Protein AF-A0AAW4RN00-F1 (afdb_monomer_lite)

Organism: NCBI:txid473425

Foldseek 3Di:
DPPVVVVVVVVQVVVCVVQLNDDPVVVVVCVVCVVVVQVCVVVVPDLVVVQVCCCVPVNDRDPSSSSVVVCCVPPPDPD

Sequence (79 aa):
MSPRSAEMKEARRFALSHNFGLSSRIRDLLDSKRPVLQIFIDENLPLARIQEFIHRKYGPKIPAKALGTYLDANFKAKK

pLDDT: mean 88.13, std 11.01, range [39.03, 96.38]

Secondary structure (DSSP, 8-state):
--HHHHHHHHHHHHHHHHTTT--HHHHHHHHHTHHHHHHHHHTT--HHHHHHHHHHHH-----HHHHHHHHHHHHS---

Structure (mmCIF, N/CA/C/O backbone):
data_AF-A0AAW4RN00-F1
#
_entry.id   AF-A0AAW4RN00-F1
#
loop_
_atom_site.group_PDB
_atom_site.id
_atom_site.type_symbol
_atom_site.label_atom_id
_atom_site.label_alt_id
_atom_site.label_comp_id
_atom_site.label_asym_id
_atom_site.label_entity_id
_atom_site.label_seq_id
_atom_site.pdbx_PDB_ins_code
_atom_site.Cartn_x
_atom_site.Cartn_y
_atom_site.Cartn_z
_atom_site.occupancy
_atom_site.B_iso_or_equiv
_atom_site.auth_seq_id
_atom_site.auth_comp_id
_atom_site.auth_asym_id
_atom_site.auth_atom_id
_atom_site.pdbx_PDB_model_num
ATOM 1 N N . MET A 1 1 ? 23.255 -3.820 -23.891 1.00 56.19 1 MET A N 1
ATOM 2 C CA . MET A 1 1 ? 22.062 -4.334 -23.174 1.00 56.19 1 MET A CA 1
ATOM 3 C C . MET A 1 1 ? 21.248 -5.153 -24.157 1.00 56.19 1 MET A C 1
ATOM 5 O O . MET A 1 1 ? 21.045 -4.674 -25.261 1.00 56.19 1 MET A O 1
ATOM 9 N N . SER A 1 2 ? 20.837 -6.375 -23.806 1.00 66.31 2 SER A N 1
ATOM 10 C CA . SER A 1 2 ? 19.951 -7.169 -24.671 1.00 66.31 2 SER A CA 1
ATOM 11 C C . SER A 1 2 ? 18.585 -6.472 -24.806 1.00 66.31 2 SER A C 1
ATOM 13 O O . SER A 1 2 ? 18.082 -5.984 -23.792 1.00 66.31 2 SER A O 1
ATOM 15 N N . PRO A 1 3 ? 17.954 -6.446 -25.994 1.00 67.44 3 PRO A N 1
ATOM 16 C CA . PRO A 1 3 ? 16.608 -5.891 -26.184 1.00 67.44 3 PRO A CA 1
ATOM 17 C C . PRO A 1 3 ? 15.586 -6.443 -25.174 1.00 67.44 3 PRO A C 1
ATOM 19 O O . PRO A 1 3 ? 14.814 -5.693 -24.582 1.00 67.44 3 PRO A O 1
ATOM 22 N N . ARG A 1 4 ? 15.697 -7.738 -24.847 1.00 71.19 4 ARG A N 1
ATOM 23 C CA . ARG A 1 4 ? 14.851 -8.434 -23.866 1.00 71.19 4 ARG A CA 1
ATOM 24 C C . ARG A 1 4 ? 14.978 -7.878 -22.442 1.00 71.19 4 ARG A C 1
ATOM 26 O O . ARG A 1 4 ? 14.043 -7.973 -21.654 1.00 71.19 4 ARG A O 1
ATOM 33 N N . SER A 1 5 ? 16.126 -7.303 -22.073 1.00 77.81 5 SER A N 1
ATOM 34 C CA . SER A 1 5 ? 16.312 -6.716 -20.739 1.00 77.81 5 SER A CA 1
ATOM 35 C C . SER A 1 5 ? 15.831 -5.267 -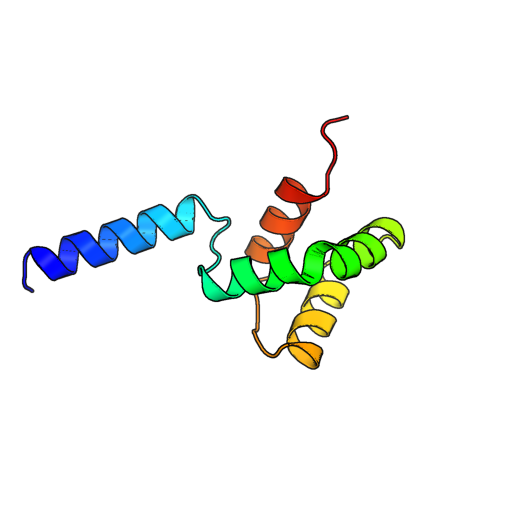20.640 1.00 77.81 5 SER A C 1
ATOM 37 O O . SER A 1 5 ? 15.530 -4.820 -19.532 1.00 77.81 5 SER A O 1
ATOM 39 N N . ALA A 1 6 ? 15.716 -4.551 -21.762 1.00 83.81 6 ALA A N 1
ATOM 40 C CA . ALA A 1 6 ? 15.096 -3.229 -21.815 1.00 83.81 6 ALA A CA 1
ATOM 41 C C . ALA A 1 6 ? 13.568 -3.335 -21.682 1.00 83.81 6 ALA A C 1
ATOM 43 O O . ALA A 1 6 ? 12.999 -2.721 -20.781 1.00 83.81 6 ALA A O 1
ATOM 44 N N . GLU A 1 7 ? 12.943 -4.216 -22.466 1.00 86.31 7 GLU A N 1
ATOM 45 C CA . GLU A 1 7 ? 11.498 -4.483 -22.428 1.00 86.31 7 GLU A CA 1
ATOM 46 C C . GLU A 1 7 ? 11.031 -4.918 -21.027 1.00 86.31 7 GLU A C 1
ATOM 48 O O . GLU A 1 7 ? 10.096 -4.358 -20.461 1.00 86.31 7 GLU A O 1
ATOM 53 N N . MET A 1 8 ? 11.756 -5.840 -20.382 1.00 85.56 8 MET A N 1
ATOM 54 C CA . MET A 1 8 ? 11.433 -6.283 -19.018 1.00 85.56 8 MET A CA 1
ATOM 55 C C . MET A 1 8 ? 11.558 -5.168 -17.968 1.00 85.56 8 MET A C 1
ATOM 57 O O . MET A 1 8 ? 10.857 -5.189 -16.953 1.00 85.56 8 MET A O 1
ATOM 61 N N . LYS A 1 9 ? 12.460 -4.198 -18.164 1.00 84.88 9 LYS A N 1
ATOM 62 C CA . LYS A 1 9 ? 12.578 -3.035 -17.269 1.00 84.88 9 LYS A CA 1
ATOM 63 C C . LYS A 1 9 ? 11.433 -2.058 -17.483 1.00 84.88 9 LYS A C 1
ATOM 65 O O . LYS A 1 9 ? 10.904 -1.537 -16.502 1.00 84.88 9 LYS A O 1
ATOM 70 N N . GLU A 1 10 ? 11.060 -1.826 -18.733 1.00 87.38 10 GLU A N 1
ATOM 71 C CA . GLU A 1 10 ? 9.938 -0.972 -19.099 1.00 87.38 10 GLU A CA 1
ATOM 72 C C . GLU A 1 10 ? 8.619 -1.543 -18.577 1.00 87.38 10 GLU A C 1
ATOM 74 O O . GLU A 1 10 ? 7.919 -0.860 -17.832 1.00 87.38 10 GLU A O 1
ATOM 79 N N . ALA A 1 11 ? 8.365 -2.836 -18.801 1.00 86.75 11 ALA A N 1
ATOM 80 C CA . ALA A 1 11 ? 7.203 -3.538 -18.263 1.00 86.75 11 ALA A CA 1
ATOM 81 C C . ALA A 1 11 ? 7.127 -3.451 -16.728 1.00 86.75 11 ALA A C 1
ATOM 83 O O . ALA A 1 11 ? 6.059 -3.215 -16.1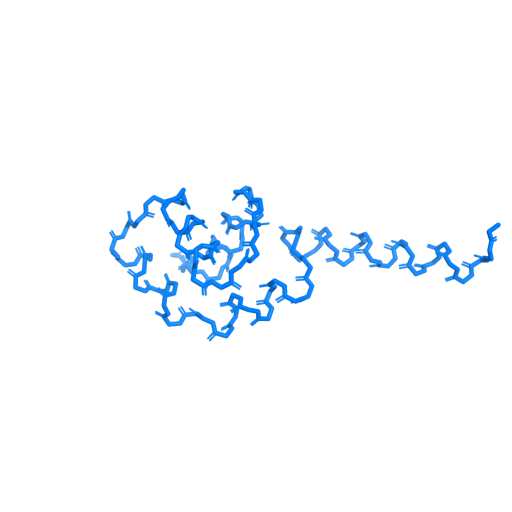66 1.00 86.75 11 ALA A O 1
ATOM 84 N N . ARG A 1 12 ? 8.262 -3.572 -16.018 1.00 82.44 12 ARG A N 1
ATOM 85 C CA . ARG A 1 12 ? 8.301 -3.402 -14.552 1.00 82.44 12 ARG A CA 1
ATOM 86 C C . ARG A 1 12 ? 7.995 -1.972 -14.117 1.00 82.44 12 ARG A C 1
ATOM 88 O O . ARG A 1 12 ? 7.289 -1.793 -13.129 1.00 82.44 12 ARG A O 1
ATOM 95 N N . ARG A 1 13 ? 8.522 -0.963 -14.816 1.00 84.88 13 ARG A N 1
ATOM 96 C CA . ARG A 1 13 ? 8.230 0.450 -14.518 1.00 84.88 13 ARG A CA 1
ATOM 97 C C . ARG A 1 13 ? 6.759 0.769 -14.757 1.00 84.88 13 ARG A C 1
ATOM 99 O O . ARG A 1 13 ? 6.137 1.358 -13.879 1.00 84.88 13 ARG A O 1
ATOM 106 N N . PHE A 1 14 ? 6.215 0.315 -15.881 1.00 84.31 14 PHE A N 1
ATOM 107 C CA . PHE A 1 14 ? 4.804 0.451 -16.223 1.00 84.31 14 PHE A CA 1
ATOM 108 C C . PHE A 1 14 ? 3.904 -0.240 -15.189 1.00 84.31 14 PHE A C 1
ATOM 110 O O . PHE A 1 14 ? 2.963 0.351 -14.663 1.00 84.31 14 PHE A O 1
ATOM 117 N N . ALA A 1 15 ? 4.238 -1.472 -14.797 1.00 84.62 15 ALA A N 1
ATOM 118 C CA . ALA A 1 15 ? 3.502 -2.166 -13.750 1.00 84.62 15 ALA A CA 1
ATOM 119 C C . ALA A 1 15 ? 3.553 -1.396 -12.421 1.00 84.62 15 ALA A C 1
ATOM 121 O O . ALA A 1 15 ? 2.523 -1.261 -11.771 1.00 84.62 15 ALA A O 1
ATOM 122 N N . LEU A 1 16 ? 4.710 -0.863 -12.014 1.00 82.94 16 LEU A N 1
ATOM 123 C CA . LEU A 1 16 ? 4.827 -0.068 -10.786 1.00 82.94 16 LEU A CA 1
ATOM 124 C C . LEU A 1 16 ? 3.988 1.217 -10.842 1.00 82.94 16 LEU A C 1
ATOM 126 O O . LEU A 1 16 ? 3.332 1.532 -9.850 1.00 82.94 16 LEU A O 1
ATOM 130 N N . SER A 1 17 ? 3.962 1.932 -11.973 1.00 80.81 17 SER A N 1
ATOM 131 C CA . SER A 1 17 ? 3.176 3.168 -12.107 1.00 80.81 17 SER A CA 1
ATOM 132 C C . SER A 1 17 ? 1.668 2.929 -12.025 1.00 80.81 17 SER A C 1
ATOM 134 O O . SER A 1 17 ? 0.957 3.781 -11.503 1.00 80.81 17 SER A O 1
ATOM 136 N N . HIS A 1 18 ? 1.186 1.764 -12.467 1.00 83.38 18 HIS A N 1
ATOM 137 C CA . HIS A 1 18 ? -0.229 1.384 -12.367 1.00 83.38 18 HIS A CA 1
ATOM 138 C C . HIS A 1 18 ? -0.608 0.698 -11.046 1.00 83.38 18 HIS A C 1
ATOM 140 O O . HIS A 1 18 ? -1.787 0.599 -10.724 1.00 83.38 18 HIS A O 1
ATOM 146 N N . ASN A 1 19 ? 0.372 0.258 -10.254 1.00 86.44 19 ASN A N 1
ATOM 147 C CA . ASN A 1 19 ? 0.167 -0.496 -9.015 1.00 86.44 19 ASN A CA 1
ATOM 148 C C . ASN A 1 19 ? 0.562 0.308 -7.770 1.00 86.44 19 ASN A C 1
ATOM 150 O O . ASN A 1 19 ? 1.245 -0.199 -6.877 1.00 86.44 19 ASN A O 1
ATOM 154 N N . PHE A 1 20 ? 0.162 1.581 -7.716 1.00 86.44 20 PHE A N 1
ATOM 155 C CA . PHE A 1 20 ? 0.400 2.471 -6.568 1.00 86.44 20 PHE A CA 1
ATOM 156 C C . PHE A 1 20 ? 1.889 2.734 -6.255 1.00 86.44 20 PHE A C 1
ATOM 158 O O . PHE A 1 20 ? 2.217 3.250 -5.190 1.00 86.44 20 PHE A O 1
ATOM 165 N N . GLY A 1 21 ? 2.815 2.371 -7.151 1.00 85.00 21 GLY A N 1
ATOM 166 C CA . GLY A 1 21 ? 4.257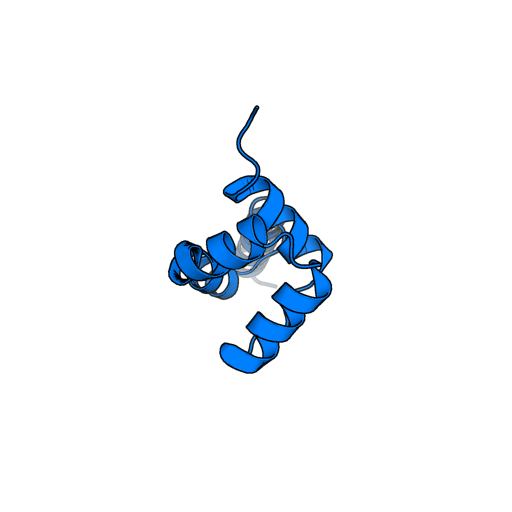 2.389 -6.883 1.00 85.00 21 GLY A CA 1
ATOM 167 C C . GLY A 1 21 ? 4.748 1.235 -5.999 1.00 85.00 21 GLY A C 1
ATOM 168 O O . GLY A 1 21 ? 5.867 1.297 -5.489 1.00 85.00 21 GLY A O 1
ATOM 169 N N . LEU A 1 22 ? 3.934 0.193 -5.796 1.00 89.12 22 LEU A N 1
ATOM 170 C CA . LEU A 1 22 ? 4.247 -0.962 -4.954 1.00 89.12 22 LEU A CA 1
ATOM 171 C C . LEU A 1 22 ? 4.681 -2.173 -5.785 1.00 89.12 22 LEU A C 1
ATOM 173 O O . LEU A 1 22 ? 4.071 -2.517 -6.801 1.00 89.12 22 LEU A O 1
ATOM 177 N N . SER A 1 23 ? 5.717 -2.873 -5.315 1.00 88.38 23 SER A N 1
ATOM 178 C CA . SER A 1 23 ? 6.087 -4.176 -5.877 1.00 88.38 23 SER A CA 1
ATOM 179 C C . SER A 1 23 ? 4.970 -5.200 -5.654 1.00 88.38 23 SER A C 1
ATOM 181 O O . SER A 1 23 ? 4.184 -5.066 -4.715 1.00 88.38 23 SER A O 1
ATOM 183 N N . SER A 1 24 ? 4.918 -6.248 -6.486 1.00 88.44 24 SER A N 1
ATOM 184 C CA . SER A 1 24 ? 3.943 -7.341 -6.327 1.00 88.44 24 SER A CA 1
ATOM 185 C C . SER A 1 24 ? 3.966 -7.917 -4.913 1.00 88.44 24 SER A C 1
ATOM 187 O O . SER A 1 24 ? 2.943 -7.924 -4.251 1.00 88.44 24 SER A O 1
ATOM 189 N N . ARG A 1 25 ? 5.156 -8.231 -4.386 1.00 90.19 25 ARG A N 1
ATOM 190 C CA . ARG A 1 25 ? 5.325 -8.746 -3.019 1.00 90.19 25 ARG A CA 1
ATOM 191 C C . ARG A 1 25 ? 4.702 -7.848 -1.946 1.00 90.19 25 ARG A C 1
ATOM 193 O O . ARG A 1 25 ? 4.148 -8.360 -0.979 1.00 90.19 25 ARG A O 1
ATOM 200 N N . ILE A 1 26 ? 4.846 -6.525 -2.066 1.00 92.56 26 ILE A N 1
ATOM 201 C CA . ILE A 1 26 ? 4.261 -5.604 -1.083 1.00 92.56 26 ILE A CA 1
ATOM 202 C C . ILE A 1 26 ? 2.741 -5.555 -1.249 1.00 92.56 26 ILE A C 1
ATOM 204 O O . ILE A 1 26 ? 2.042 -5.557 -0.243 1.00 92.56 26 ILE A O 1
ATOM 208 N N . ARG A 1 27 ? 2.227 -5.554 -2.483 1.00 92.38 27 ARG A N 1
ATOM 209 C CA . ARG A 1 27 ? 0.779 -5.604 -2.724 1.00 92.38 27 ARG A CA 1
ATOM 210 C C . ARG A 1 27 ? 0.160 -6.880 -2.182 1.00 92.38 27 ARG A C 1
ATOM 212 O O . ARG A 1 27 ? -0.740 -6.777 -1.367 1.00 92.38 27 ARG A O 1
ATOM 219 N N . ASP A 1 28 ? 0.725 -8.036 -2.512 1.00 94.00 28 ASP A N 1
ATOM 220 C CA . ASP A 1 28 ? 0.239 -9.333 -2.035 1.00 94.00 28 ASP A CA 1
ATOM 221 C C . ASP A 1 28 ? 0.220 -9.382 -0.499 1.00 94.00 28 ASP A C 1
ATOM 223 O O . ASP A 1 28 ? -0.724 -9.885 0.111 1.00 94.00 28 ASP A O 1
ATOM 227 N N . LEU A 1 29 ? 1.235 -8.795 0.151 1.00 94.81 29 LEU A N 1
ATOM 228 C CA . LEU A 1 29 ? 1.246 -8.637 1.602 1.00 94.81 29 LEU A CA 1
ATOM 229 C C . LEU A 1 29 ? 0.074 -7.773 2.084 1.00 94.81 29 LEU A C 1
ATOM 231 O O . LEU A 1 29 ? -0.655 -8.216 2.968 1.00 94.81 29 LEU A O 1
ATOM 235 N N . LEU A 1 30 ? -0.105 -6.563 1.547 1.00 94.94 30 LEU A N 1
ATOM 236 C CA . LEU A 1 30 ? -1.189 -5.666 1.963 1.00 94.94 30 LEU A CA 1
ATOM 237 C C . LEU A 1 30 ? -2.569 -6.286 1.699 1.00 94.94 30 LEU A C 1
ATOM 239 O O . LEU A 1 30 ? -3.422 -6.268 2.586 1.00 94.94 30 LEU A O 1
ATOM 243 N N . ASP A 1 31 ? -2.742 -6.924 0.542 1.00 94.56 31 ASP A N 1
ATOM 244 C CA . ASP A 1 31 ? -3.958 -7.628 0.142 1.00 94.56 31 ASP A CA 1
ATOM 245 C C . ASP A 1 31 ? -4.267 -8.776 1.119 1.00 94.56 31 ASP A C 1
ATOM 247 O O . ASP A 1 31 ? -5.388 -8.890 1.619 1.00 94.56 31 ASP A O 1
ATOM 251 N N . SER A 1 32 ? -3.253 -9.558 1.511 1.00 96.12 32 SER A N 1
ATOM 252 C CA . SER A 1 32 ? -3.398 -10.625 2.517 1.00 96.12 32 SER A CA 1
ATOM 253 C C . SER A 1 32 ? -3.734 -10.117 3.926 1.00 96.12 32 SER A C 1
ATOM 255 O O . SER A 1 32 ? -4.160 -10.897 4.782 1.00 96.12 32 SER A O 1
ATOM 257 N N . LYS A 1 33 ? -3.505 -8.826 4.202 1.00 95.81 33 LYS A N 1
ATOM 258 C CA . LYS A 1 33 ? -3.745 -8.182 5.502 1.00 95.81 33 LYS A CA 1
ATOM 259 C C . LYS A 1 33 ? -4.880 -7.167 5.454 1.00 95.81 33 LYS A C 1
ATOM 261 O O . LYS A 1 33 ? -5.039 -6.421 6.417 1.00 95.81 33 LYS A O 1
ATOM 266 N N . ARG A 1 34 ? -5.718 -7.183 4.409 1.00 94.06 34 ARG A N 1
ATOM 267 C CA . ARG A 1 34 ? -6.888 -6.296 4.300 1.00 94.06 34 ARG A CA 1
ATOM 268 C C . ARG A 1 34 ? -7.741 -6.229 5.573 1.00 94.06 34 ARG A C 1
ATOM 270 O O . ARG A 1 34 ? -8.038 -5.108 5.965 1.00 94.06 34 ARG A O 1
ATOM 277 N N . PRO A 1 35 ? -8.066 -7.337 6.276 1.00 95.00 35 PRO A N 1
ATOM 278 C CA . PRO A 1 35 ? -8.838 -7.255 7.520 1.00 95.00 35 PRO A CA 1
ATOM 279 C C . PRO A 1 35 ? -8.142 -6.447 8.623 1.00 95.00 35 PRO A C 1
ATOM 281 O O . PRO A 1 35 ? -8.783 -5.687 9.335 1.00 95.00 35 PRO A O 1
ATOM 284 N N . VAL A 1 36 ? -6.816 -6.565 8.742 1.00 95.38 36 VAL A N 1
ATOM 285 C CA . VAL A 1 36 ? -6.025 -5.800 9.720 1.00 95.38 36 VAL A CA 1
ATOM 286 C C . VAL A 1 36 ? -5.978 -4.323 9.333 1.00 95.38 36 VAL A C 1
ATOM 288 O O . VAL A 1 36 ? -6.127 -3.453 10.183 1.00 95.38 36 VAL A O 1
ATOM 291 N N . LEU A 1 37 ? -5.789 -4.035 8.042 1.00 94.94 37 LEU A N 1
ATOM 292 C CA . LEU A 1 37 ? -5.777 -2.664 7.536 1.00 94.94 37 LEU A CA 1
ATOM 293 C C . LEU A 1 37 ? -7.145 -1.992 7.687 1.00 94.94 37 L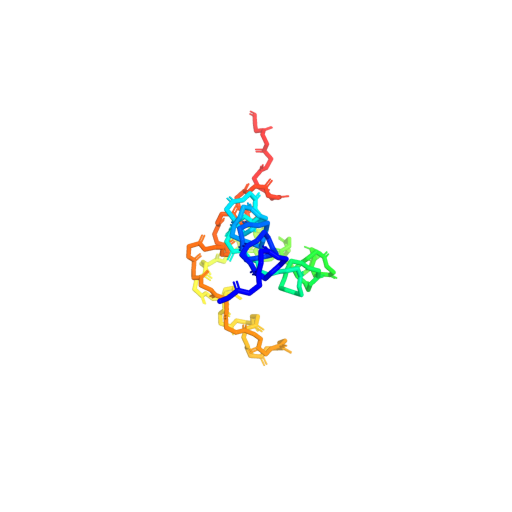EU A C 1
ATOM 295 O O . LEU A 1 37 ? -7.180 -0.816 8.022 1.00 94.94 37 LEU A O 1
ATOM 299 N N . GLN A 1 38 ? -8.244 -2.733 7.510 1.00 95.12 38 GLN A N 1
ATOM 300 C CA . GLN A 1 38 ? -9.602 -2.229 7.723 1.00 95.12 38 GLN A CA 1
ATOM 301 C C . GLN A 1 38 ? -9.783 -1.717 9.154 1.00 95.12 38 GLN A C 1
ATOM 303 O O . GLN A 1 38 ? -10.221 -0.588 9.322 1.00 95.12 38 GLN A O 1
ATOM 308 N N . ILE A 1 39 ? -9.336 -2.479 10.163 1.00 95.81 39 ILE A N 1
ATOM 309 C CA . ILE A 1 39 ? -9.371 -2.042 11.570 1.00 95.81 39 ILE A CA 1
ATOM 310 C C . ILE A 1 39 ? -8.642 -0.703 11.736 1.00 95.81 39 ILE A C 1
ATOM 312 O O . ILE A 1 39 ? -9.136 0.196 12.402 1.00 95.81 39 ILE A O 1
ATOM 316 N N . PHE A 1 40 ? -7.480 -0.531 11.101 1.00 95.12 40 PHE A N 1
ATOM 317 C CA . PHE A 1 40 ? -6.748 0.733 11.190 1.00 95.12 40 PHE A CA 1
ATOM 318 C C . PHE A 1 40 ? -7.475 1.903 10.523 1.00 95.12 40 PHE A C 1
ATOM 320 O O . PHE A 1 40 ? -7.363 3.029 11.004 1.00 95.12 40 PHE A O 1
ATOM 327 N N . ILE A 1 41 ? -8.183 1.652 9.420 1.00 93.69 41 ILE A N 1
ATOM 328 C CA . ILE A 1 41 ? -8.997 2.670 8.751 1.00 93.69 41 ILE A CA 1
ATOM 329 C C . ILE A 1 41 ? -10.205 3.046 9.611 1.00 93.69 41 ILE A C 1
ATOM 331 O O . ILE A 1 41 ? -10.456 4.235 9.791 1.00 93.69 41 ILE A O 1
ATOM 335 N N . ASP A 1 42 ? -10.903 2.063 10.177 1.00 94.00 42 ASP A N 1
ATOM 336 C CA . ASP A 1 42 ? -12.095 2.282 11.004 1.00 94.00 42 ASP A CA 1
ATOM 337 C C . ASP A 1 42 ? -11.754 3.074 12.279 1.00 94.00 42 ASP A C 1
ATOM 339 O O . ASP A 1 42 ? -12.460 4.011 12.650 1.00 94.00 42 ASP A O 1
ATOM 343 N N . GLU A 1 43 ? -10.602 2.779 12.885 1.00 95.06 43 GLU A N 1
ATOM 344 C CA . GLU A 1 43 ? -10.047 3.493 14.043 1.00 95.06 43 GLU A CA 1
ATOM 345 C C . GLU A 1 43 ? -9.369 4.833 13.673 1.00 95.06 43 GLU A C 1
ATOM 347 O O . GLU A 1 43 ? -8.769 5.495 14.521 1.00 95.06 43 GLU A O 1
ATOM 352 N N . ASN A 1 44 ? -9.439 5.257 12.404 1.00 92.62 44 ASN A N 1
ATOM 353 C CA . ASN A 1 44 ? -8.843 6.493 11.884 1.00 92.62 44 ASN A CA 1
ATOM 354 C C . ASN A 1 44 ? -7.346 6.659 12.220 1.00 92.62 44 ASN A C 1
ATOM 356 O O . ASN A 1 44 ? -6.874 7.761 12.526 1.00 92.62 44 ASN A O 1
ATOM 360 N N . LEU A 1 45 ? -6.564 5.575 12.155 1.00 94.69 45 LEU A N 1
ATOM 361 C CA . LEU A 1 45 ? -5.136 5.644 12.454 1.00 94.69 45 LEU A CA 1
ATOM 362 C C . LEU A 1 45 ? -4.392 6.537 11.446 1.00 94.69 45 LEU A C 1
ATOM 364 O O . LEU A 1 45 ? -4.580 6.413 10.231 1.00 94.69 45 LEU A O 1
ATOM 368 N N . PRO A 1 46 ? -3.436 7.365 11.912 1.00 94.88 46 PRO A N 1
ATOM 369 C CA . PRO A 1 46 ? -2.560 8.106 11.018 1.00 94.88 46 PRO A CA 1
ATOM 370 C C . PRO A 1 46 ? -1.745 7.164 10.127 1.00 94.88 46 PRO A C 1
ATOM 372 O O . PRO A 1 46 ? -1.180 6.174 10.600 1.00 94.88 46 PRO A O 1
ATOM 375 N N . LEU A 1 47 ? -1.572 7.536 8.856 1.00 94.56 47 LEU A N 1
ATOM 376 C CA . LEU A 1 47 ? -0.797 6.768 7.872 1.00 94.56 47 LEU A CA 1
ATOM 377 C C . LEU A 1 47 ? 0.600 6.367 8.381 1.00 94.56 4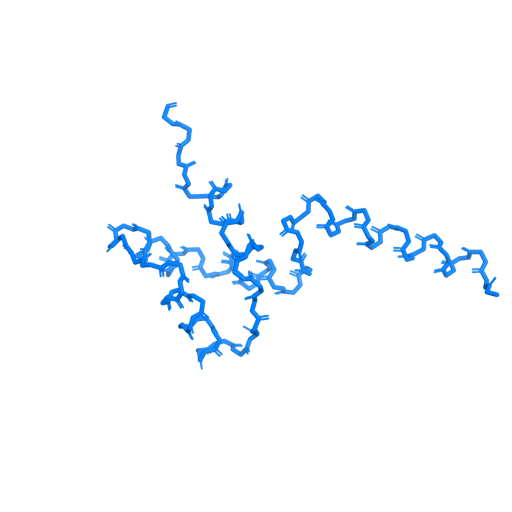7 LEU A C 1
ATOM 379 O O . LEU A 1 47 ? 1.045 5.245 8.151 1.00 94.56 47 LEU A O 1
ATOM 383 N N . ALA A 1 48 ? 1.273 7.260 9.114 1.00 94.88 48 ALA A N 1
ATOM 384 C CA . ALA A 1 48 ? 2.586 6.995 9.700 1.00 94.88 48 ALA A CA 1
ATOM 385 C C . ALA A 1 48 ? 2.564 5.836 10.715 1.00 94.88 48 ALA A C 1
ATOM 387 O O . ALA A 1 48 ? 3.505 5.047 10.761 1.00 94.88 48 ALA A O 1
ATOM 388 N N . ARG A 1 49 ? 1.480 5.689 11.491 1.00 96.38 49 ARG A N 1
ATOM 389 C CA . ARG A 1 49 ? 1.313 4.593 12.460 1.00 96.38 49 ARG A CA 1
ATOM 390 C C . ARG A 1 49 ? 1.027 3.268 11.768 1.00 96.38 49 ARG A C 1
ATOM 392 O O . ARG A 1 49 ? 1.600 2.252 12.148 1.00 96.38 49 ARG A O 1
ATOM 399 N N . ILE A 1 50 ? 0.218 3.288 10.711 1.00 95.12 50 ILE A N 1
ATOM 400 C CA . ILE A 1 50 ? -0.032 2.106 9.875 1.00 95.12 50 ILE A CA 1
ATOM 401 C C . ILE A 1 50 ? 1.277 1.636 9.225 1.00 95.12 50 ILE A C 1
ATOM 403 O O . ILE A 1 50 ? 1.622 0.455 9.276 1.00 95.12 50 ILE A O 1
ATOM 407 N N . GLN A 1 51 ? 2.045 2.572 8.663 1.00 95.31 51 GLN A N 1
ATOM 408 C CA . GLN A 1 51 ? 3.353 2.307 8.066 1.00 95.31 51 GLN A CA 1
ATOM 409 C C . GLN A 1 51 ? 4.338 1.720 9.088 1.00 95.31 51 GLN A C 1
ATOM 411 O O . GLN A 1 51 ? 5.013 0.729 8.798 1.00 95.31 51 GLN A O 1
ATOM 416 N N . GLU A 1 52 ? 4.408 2.313 10.283 1.00 96.12 52 GLU A N 1
ATOM 417 C CA . GLU A 1 52 ? 5.234 1.838 11.393 1.00 96.12 52 GLU A CA 1
ATOM 418 C C . GLU A 1 52 ? 4.849 0.412 11.806 1.00 96.12 52 GLU A C 1
ATOM 420 O O . GLU A 1 52 ? 5.723 -0.448 11.936 1.00 96.12 52 GLU A O 1
ATOM 425 N N . PHE A 1 53 ? 3.551 0.130 11.946 1.00 96.00 53 PHE A N 1
ATOM 426 C CA . PHE A 1 53 ? 3.055 -1.200 12.287 1.00 96.00 53 PHE A CA 1
ATOM 427 C C . PHE A 1 53 ? 3.442 -2.240 11.233 1.00 96.00 53 PHE A C 1
ATOM 429 O O . PHE A 1 53 ? 3.987 -3.291 11.574 1.00 96.00 53 PHE A O 1
ATOM 436 N N . ILE A 1 54 ? 3.211 -1.945 9.949 1.00 94.94 54 ILE A N 1
ATOM 437 C CA . ILE A 1 54 ? 3.548 -2.851 8.844 1.00 94.94 54 ILE A CA 1
ATOM 438 C C . ILE A 1 54 ? 5.048 -3.151 8.830 1.00 94.94 54 ILE A C 1
ATOM 440 O O . ILE A 1 54 ? 5.441 -4.312 8.702 1.00 94.94 54 ILE A O 1
ATOM 444 N N . HIS A 1 55 ? 5.885 -2.128 9.010 1.00 95.19 55 HIS A N 1
ATOM 445 C CA . HIS A 1 55 ? 7.331 -2.311 9.046 1.00 95.19 55 HIS A CA 1
ATOM 446 C C . HIS A 1 55 ? 7.758 -3.192 10.227 1.00 95.19 55 HIS A C 1
ATOM 448 O O . HIS A 1 55 ? 8.489 -4.159 10.024 1.00 95.19 55 HIS A O 1
ATOM 454 N N . ARG A 1 56 ? 7.254 -2.915 11.437 1.00 96.00 56 ARG A N 1
ATOM 455 C CA . ARG A 1 56 ? 7.590 -3.682 12.648 1.00 96.00 56 ARG A CA 1
ATOM 456 C C . ARG A 1 56 ? 7.088 -5.125 12.599 1.00 96.00 56 ARG A C 1
ATOM 458 O O . ARG A 1 56 ? 7.789 -6.023 13.053 1.00 96.00 56 ARG A O 1
ATOM 465 N N . LYS A 1 57 ? 5.875 -5.358 12.089 1.00 95.88 57 LYS A N 1
ATOM 466 C CA . LYS A 1 57 ? 5.225 -6.676 12.147 1.00 95.88 57 LYS A CA 1
ATOM 467 C C . LYS A 1 57 ? 5.556 -7.563 10.953 1.00 95.88 57 LYS A C 1
ATOM 469 O O . LYS A 1 57 ? 5.659 -8.776 11.115 1.00 95.88 57 LYS A O 1
ATOM 474 N N . TYR A 1 58 ? 5.680 -6.978 9.765 1.00 93.06 58 TYR A N 1
ATOM 475 C CA . TYR A 1 58 ? 5.808 -7.729 8.515 1.00 93.06 58 TYR A CA 1
ATOM 476 C C . TYR A 1 58 ? 7.162 -7.530 7.833 1.00 93.06 58 TYR A C 1
ATOM 478 O O . TYR A 1 58 ? 7.511 -8.313 6.950 1.00 93.06 58 TYR A O 1
ATOM 486 N N . GLY A 1 59 ? 7.927 -6.503 8.222 1.00 91.31 59 GLY A N 1
ATOM 487 C CA . GLY A 1 59 ? 9.284 -6.247 7.742 1.00 91.31 59 GLY A CA 1
ATOM 488 C C . GLY A 1 59 ? 9.432 -5.155 6.673 1.00 91.31 59 GLY A C 1
ATOM 489 O O . GLY A 1 59 ? 10.324 -4.315 6.818 1.00 91.31 59 GLY A O 1
ATOM 490 N N . PRO A 1 60 ? 8.632 -5.090 5.587 1.00 90.69 60 PRO A N 1
ATOM 491 C CA . PRO A 1 60 ? 8.945 -4.184 4.494 1.00 90.69 60 PRO A CA 1
ATOM 492 C C . PRO A 1 60 ? 8.709 -2.727 4.884 1.00 90.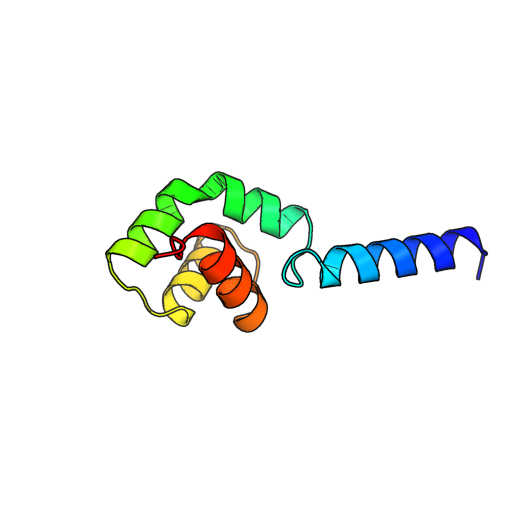69 60 PRO A C 1
ATOM 494 O O . PRO A 1 60 ? 7.666 -2.359 5.424 1.00 90.69 60 PRO A O 1
ATOM 497 N N . LYS A 1 61 ? 9.677 -1.877 4.535 1.00 89.62 61 LYS A N 1
ATOM 498 C CA . LYS A 1 61 ? 9.521 -0.425 4.580 1.00 89.62 61 LYS A CA 1
ATOM 499 C C . LYS A 1 61 ? 8.794 0.027 3.317 1.00 89.62 61 LYS A C 1
ATOM 501 O O . LYS A 1 61 ? 9.362 0.017 2.228 1.00 89.62 61 LYS A O 1
ATOM 506 N N . ILE A 1 62 ? 7.532 0.409 3.466 1.00 91.38 62 ILE A N 1
ATOM 507 C CA . ILE A 1 62 ? 6.693 0.879 2.358 1.00 91.38 62 ILE A CA 1
ATOM 508 C C . ILE A 1 62 ? 6.771 2.407 2.298 1.00 91.38 62 ILE A C 1
ATOM 510 O O . ILE A 1 62 ? 6.631 3.030 3.346 1.00 91.38 62 ILE A O 1
ATOM 514 N N . PRO A 1 63 ? 6.980 3.051 1.137 1.00 91.62 63 PRO A N 1
ATOM 515 C CA . PRO A 1 63 ? 6.922 4.508 1.036 1.00 91.62 63 PRO A CA 1
ATOM 516 C C . PRO A 1 63 ? 5.545 5.048 1.442 1.00 91.62 63 PRO A C 1
ATOM 518 O O . PRO A 1 63 ? 4.527 4.531 0.984 1.00 91.62 63 PRO A O 1
ATOM 521 N N . ALA A 1 64 ? 5.507 6.118 2.244 1.00 91.31 64 ALA A N 1
ATOM 522 C CA . ALA A 1 64 ? 4.253 6.675 2.761 1.00 91.31 64 ALA A CA 1
ATOM 523 C C . ALA A 1 64 ? 3.273 7.040 1.633 1.00 91.31 64 ALA A C 1
ATOM 525 O O . ALA A 1 64 ? 2.115 6.647 1.684 1.00 91.31 64 ALA A O 1
ATOM 526 N N . LYS A 1 65 ? 3.755 7.694 0.565 1.00 91.81 65 LYS A N 1
ATOM 527 C CA . LYS A 1 65 ? 2.933 8.031 -0.609 1.00 91.81 65 LYS A CA 1
ATOM 528 C C . LYS A 1 65 ? 2.276 6.792 -1.228 1.00 91.81 65 LYS A C 1
ATOM 530 O O . LYS A 1 65 ? 1.076 6.801 -1.458 1.00 91.81 65 LYS A O 1
ATOM 535 N N . ALA A 1 66 ? 3.050 5.730 -1.450 1.00 92.25 66 ALA A N 1
ATOM 536 C CA . ALA A 1 66 ? 2.565 4.499 -2.071 1.00 92.25 66 ALA A CA 1
ATOM 537 C C . ALA A 1 66 ? 1.554 3.759 -1.179 1.00 92.25 66 ALA A C 1
ATOM 539 O O . ALA A 1 66 ? 0.524 3.296 -1.664 1.00 92.25 66 ALA A O 1
ATOM 540 N N . LEU A 1 67 ? 1.816 3.701 0.134 1.00 93.81 67 LEU A N 1
ATOM 541 C CA . LEU A 1 67 ? 0.878 3.139 1.106 1.00 93.81 67 LEU A CA 1
ATOM 542 C C . LEU A 1 67 ? -0.426 3.944 1.150 1.00 93.81 67 LEU A C 1
ATOM 544 O O . LEU A 1 67 ? -1.497 3.353 1.103 1.00 93.81 67 LEU A O 1
ATOM 548 N N . GLY A 1 68 ? -0.339 5.276 1.184 1.00 93.75 68 GLY A N 1
ATOM 549 C CA . GLY A 1 68 ? -1.504 6.159 1.169 1.00 93.75 68 GLY A CA 1
ATOM 550 C C . GLY A 1 68 ? -2.358 5.954 -0.080 1.00 93.75 68 GLY A C 1
ATOM 551 O O . GLY A 1 68 ? -3.550 5.706 0.039 1.00 93.75 68 GLY A O 1
ATOM 552 N N . THR A 1 69 ? -1.744 5.944 -1.270 1.00 93.00 69 THR A N 1
ATOM 553 C CA . THR A 1 69 ? -2.472 5.692 -2.526 1.00 93.00 69 THR A CA 1
ATOM 554 C C . THR A 1 69 ? -3.127 4.308 -2.544 1.00 93.00 69 THR A C 1
ATOM 556 O O . THR A 1 69 ? -4.266 4.186 -2.988 1.00 93.00 69 THR A O 1
ATOM 559 N N . TYR A 1 70 ? -2.448 3.270 -2.042 1.00 93.94 70 TYR A N 1
ATOM 560 C CA . TYR A 1 70 ? -3.040 1.936 -1.927 1.00 93.94 70 TYR A CA 1
ATOM 561 C C . TYR A 1 70 ? -4.253 1.929 -0.984 1.00 93.94 70 TYR A C 1
ATOM 563 O O . TYR A 1 70 ? -5.293 1.380 -1.346 1.00 93.94 70 TYR A O 1
ATOM 571 N N . LEU A 1 71 ? -4.136 2.541 0.201 1.00 93.75 71 LEU A N 1
ATOM 572 C CA . LEU A 1 71 ? -5.220 2.589 1.185 1.00 93.75 71 LEU A CA 1
ATOM 573 C C . LEU A 1 71 ? -6.415 3.392 0.655 1.00 93.75 71 LEU A C 1
ATOM 575 O O . LEU A 1 71 ? -7.545 2.913 0.713 1.00 93.75 71 LEU A O 1
ATOM 579 N N . ASP A 1 72 ? -6.167 4.558 0.057 1.00 92.06 72 ASP A N 1
ATOM 580 C CA . ASP A 1 72 ? -7.207 5.374 -0.571 1.00 92.06 72 ASP A CA 1
ATOM 581 C C . ASP A 1 72 ? -7.942 4.595 -1.672 1.00 92.06 72 ASP A C 1
ATOM 583 O O . ASP A 1 72 ? -9.166 4.591 -1.707 1.00 92.06 72 ASP A O 1
ATOM 587 N N . ALA A 1 73 ? -7.227 3.884 -2.547 1.00 90.81 73 ALA A N 1
ATOM 588 C CA . ALA A 1 73 ? -7.852 3.152 -3.648 1.00 90.81 73 ALA A CA 1
ATOM 589 C C . ALA A 1 73 ? -8.658 1.917 -3.205 1.00 90.81 73 ALA A C 1
ATOM 591 O O . ALA A 1 73 ? -9.604 1.533 -3.889 1.00 90.81 73 ALA A O 1
ATOM 592 N N . ASN A 1 74 ? -8.271 1.274 -2.099 1.00 91.50 74 ASN A N 1
ATOM 593 C CA . ASN A 1 74 ? -8.843 -0.010 -1.677 1.00 91.50 74 ASN A CA 1
ATOM 594 C C . ASN A 1 74 ? -9.852 0.089 -0.528 1.00 91.50 74 ASN A C 1
ATOM 596 O O . ASN A 1 74 ? -10.618 -0.860 -0.345 1.00 91.50 74 ASN A O 1
ATOM 600 N N . PHE A 1 75 ? -9.833 1.185 0.239 1.00 89.38 75 PHE A N 1
ATOM 601 C CA . PHE A 1 75 ? -10.618 1.340 1.469 1.00 89.38 75 PHE A CA 1
ATOM 602 C C . PHE A 1 75 ? -11.470 2.608 1.515 1.00 89.38 75 PHE A C 1
ATOM 604 O O . PHE A 1 75 ? -12.474 2.612 2.227 1.00 89.38 75 PHE A O 1
ATOM 611 N N . LYS A 1 76 ? -11.156 3.673 0.755 1.00 78.81 76 LYS A N 1
ATOM 612 C CA . LYS A 1 76 ? -12.157 4.732 0.571 1.00 78.81 76 LYS A CA 1
ATOM 613 C C . LYS A 1 76 ? -13.249 4.184 -0.331 1.00 78.81 76 LYS A C 1
ATOM 615 O O . LYS A 1 76 ? -13.092 4.099 -1.547 1.00 78.81 76 LYS A O 1
ATOM 620 N N . ALA A 1 77 ? -14.368 3.820 0.286 1.00 55.31 77 ALA A N 1
ATOM 621 C CA . ALA A 1 77 ? -15.614 3.631 -0.428 1.00 55.31 77 ALA A CA 1
ATOM 622 C C . ALA A 1 77 ? -15.848 4.865 -1.314 1.00 55.31 77 ALA A C 1
ATOM 624 O O . ALA A 1 77 ? -15.760 6.000 -0.835 1.00 55.31 77 ALA A O 1
ATOM 625 N N . LYS A 1 78 ? -16.120 4.644 -2.606 1.00 47.22 78 LYS A N 1
ATOM 626 C CA . LYS A 1 78 ? -16.781 5.652 -3.437 1.00 47.22 78 LYS A CA 1
ATOM 627 C C . LYS A 1 78 ? -18.104 5.965 -2.731 1.00 47.22 78 LYS A C 1
ATOM 629 O O . LYS A 1 78 ? -19.019 5.150 -2.797 1.00 47.22 78 LYS A O 1
ATOM 634 N N . LYS A 1 79 ? -18.130 7.049 -1.954 1.00 39.03 79 LYS A N 1
ATOM 635 C CA . LYS A 1 79 ? -19.376 7.672 -1.511 1.00 39.03 79 LYS A CA 1
ATOM 636 C C . LYS A 1 79 ? -20.144 8.156 -2.731 1.00 39.03 79 LYS A C 1
ATOM 638 O O . LYS A 1 79 ? -19.469 8.588 -3.695 1.00 39.03 79 LYS A O 1
#

Radius of gyration: 14.69 Å; chains: 1; bounding box: 41×19×40 Å